Protein AF-A0A6L9ZAZ0-F1 (afdb_monomer)

Radius of gyration: 17.88 Å; Cα contacts (8 Å, |Δi|>4): 20; chains: 1; bounding box: 47×26×37 Å

Sequence (57 aa):
MGTTTVLRIGDRVISAEEIVPLLAGYQLLPPLIREIIIDEAVATASCTPEEKAQAYQ

Secondary structure (DSSP, 8-state):
------EEETTEEE-HHHHHHHHHHTT-HHHHHHHHHHHHHHTT----HHHHHHHT-

Solvent-accessible surface area (backbone atoms only — not comparable to full-atom values): 3653 Å² total; per-residue (Å²): 135,84,80,81,71,62,51,72,60,89,93,44,76,38,46,70,83,47,45,61,62,51,32,50,76,69,63,45,45,68,61,53,54,49,51,53,52,49,53,62,61,50,70,76,62,79,81,53,74,66,61,54,57,62,75,76,113

Mean predicted aligned error: 7.45 Å

Structure (mmCIF, N/CA/C/O backbone):
data_AF-A0A6L9ZAZ0-F1
#
_entry.id   AF-A0A6L9ZAZ0-F1
#
loop_
_atom_site.group_PDB
_atom_site.id
_atom_site.type_symbol
_atom_site.label_atom_id
_atom_site.label_alt_id
_atom_site.label_comp_id
_atom_site.label_asym_id
_atom_site.label_entity_id
_atom_site.label_seq_id
_atom_site.pdbx_PDB_ins_code
_atom_site.Cartn_x
_atom_site.Cartn_y
_atom_site.Cartn_z
_atom_site.occupancy
_atom_site.B_iso_or_equiv
_atom_site.auth_seq_id
_atom_site.auth_comp_id
_atom_site.auth_asym_id
_atom_site.auth_atom_id
_atom_site.pdbx_PDB_model_num
ATOM 1 N N . MET A 1 1 ? 19.785 -15.726 7.820 1.00 38.34 1 MET A N 1
ATOM 2 C CA . MET A 1 1 ? 19.133 -15.911 6.508 1.00 38.34 1 MET A CA 1
ATOM 3 C C . MET A 1 1 ? 17.972 -14.927 6.460 1.00 38.34 1 MET A C 1
ATOM 5 O O . MET A 1 1 ? 16.939 -15.214 7.045 1.00 38.34 1 MET A O 1
ATOM 9 N N . GLY A 1 2 ? 18.189 -13.715 5.940 1.00 55.38 2 GLY A N 1
ATOM 10 C CA . GLY A 1 2 ? 17.137 -12.694 5.872 1.00 55.38 2 GLY A CA 1
ATOM 11 C C . GLY A 1 2 ? 16.177 -13.015 4.731 1.00 55.38 2 GLY A C 1
ATOM 12 O O . GLY A 1 2 ? 16.625 -13.325 3.631 1.00 55.38 2 GLY A O 1
ATOM 13 N N . THR A 1 3 ? 14.874 -12.999 4.987 1.00 60.94 3 THR A N 1
ATOM 14 C CA . THR A 1 3 ? 13.860 -13.144 3.941 1.00 60.94 3 THR A CA 1
ATOM 15 C C . THR A 1 3 ? 13.760 -11.826 3.183 1.00 60.94 3 THR A C 1
ATOM 17 O O . THR A 1 3 ? 13.263 -10.846 3.733 1.00 60.94 3 THR A O 1
ATOM 20 N N . THR A 1 4 ? 14.248 -11.775 1.944 1.00 70.25 4 THR A N 1
ATOM 21 C CA . THR A 1 4 ? 14.017 -10.620 1.070 1.00 70.25 4 THR A CA 1
ATOM 22 C C . THR A 1 4 ? 12.520 -10.512 0.800 1.00 70.25 4 THR A C 1
ATOM 24 O O . THR A 1 4 ? 11.935 -11.387 0.161 1.00 70.25 4 THR A O 1
ATOM 27 N N . THR A 1 5 ? 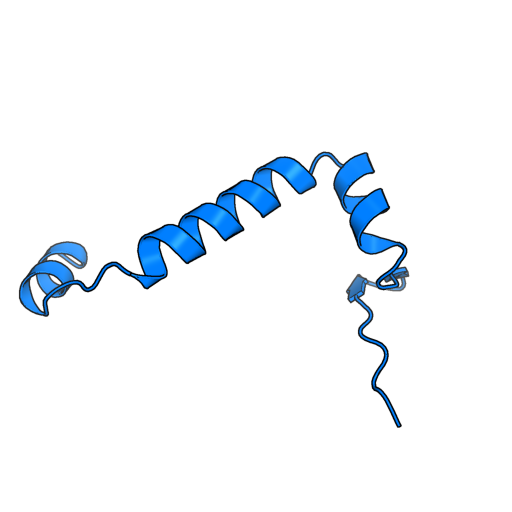11.886 -9.463 1.321 1.00 75.00 5 THR A N 1
ATOM 28 C CA . THR A 1 5 ? 10.463 -9.205 1.101 1.00 75.00 5 THR A CA 1
ATOM 29 C C . THR A 1 5 ? 10.261 -8.754 -0.342 1.00 75.00 5 THR A C 1
ATOM 31 O O . THR A 1 5 ? 10.781 -7.719 -0.752 1.00 75.00 5 THR A O 1
ATOM 34 N N . VAL A 1 6 ? 9.518 -9.545 -1.114 1.00 87.31 6 VAL A N 1
ATOM 35 C CA . VAL A 1 6 ? 9.179 -9.260 -2.514 1.00 87.31 6 VAL A CA 1
ATOM 36 C C . VAL A 1 6 ? 7.670 -9.318 -2.703 1.00 87.31 6 VAL A C 1
ATOM 38 O O . VAL A 1 6 ? 6.988 -10.126 -2.069 1.00 87.31 6 VAL A O 1
ATOM 41 N N . LEU A 1 7 ? 7.147 -8.483 -3.600 1.00 89.75 7 LEU A N 1
ATOM 42 C CA . LEU A 1 7 ? 5.745 -8.514 -4.000 1.00 89.75 7 LEU A CA 1
ATOM 43 C C . LEU A 1 7 ? 5.619 -9.274 -5.323 1.00 89.75 7 LEU A C 1
ATOM 45 O O . LEU A 1 7 ? 6.196 -8.867 -6.328 1.00 89.75 7 LEU A O 1
ATOM 49 N N . ARG A 1 8 ? 4.859 -10.376 -5.344 1.00 89.69 8 ARG A N 1
ATOM 50 C CA . ARG A 1 8 ? 4.551 -11.114 -6.579 1.00 89.69 8 ARG A CA 1
ATOM 51 C C . ARG A 1 8 ? 3.133 -10.801 -7.047 1.00 89.69 8 ARG A C 1
ATOM 53 O O . ARG A 1 8 ? 2.182 -11.030 -6.305 1.00 89.69 8 ARG A O 1
ATOM 60 N N . ILE A 1 9 ? 2.998 -10.334 -8.285 1.00 89.88 9 ILE A N 1
ATOM 61 C CA . ILE A 1 9 ? 1.718 -10.066 -8.949 1.00 89.88 9 ILE A CA 1
ATOM 62 C C . ILE A 1 9 ? 1.703 -10.849 -10.264 1.00 89.88 9 ILE A C 1
ATOM 64 O O . ILE A 1 9 ? 2.443 -10.520 -11.192 1.00 8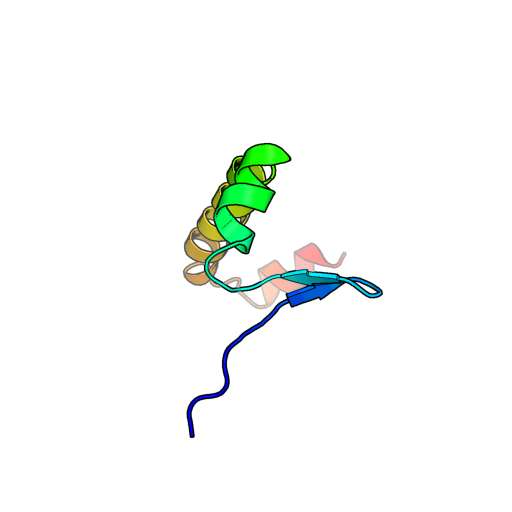9.88 9 ILE A O 1
ATOM 68 N N . GLY A 1 10 ? 0.884 -11.902 -10.337 1.00 89.62 10 GLY A N 1
ATOM 69 C CA . GLY A 1 10 ? 0.946 -12.866 -11.441 1.00 89.62 10 GLY A CA 1
ATOM 70 C C . GLY A 1 10 ? 2.350 -13.467 -11.559 1.00 89.62 10 GLY A C 1
ATOM 71 O O . GLY A 1 10 ? 2.911 -13.928 -10.563 1.00 89.62 10 GLY A O 1
ATOM 72 N N . ASP A 1 11 ? 2.931 -13.390 -12.756 1.00 92.69 11 ASP A N 1
ATOM 73 C CA . ASP A 1 11 ? 4.293 -13.861 -13.050 1.00 92.69 11 ASP A CA 1
ATOM 74 C C . ASP A 1 11 ? 5.385 -12.822 -12.755 1.00 92.69 11 ASP A C 1
ATOM 76 O O . ASP A 1 11 ? 6.577 -13.098 -12.900 1.00 92.69 11 ASP A O 1
ATOM 80 N N . ARG A 1 12 ? 5.009 -11.607 -12.338 1.00 92.19 12 ARG A N 1
ATOM 81 C CA . ARG A 1 12 ? 5.961 -10.532 -12.061 1.00 92.19 12 ARG A CA 1
ATOM 82 C C . ARG A 1 12 ? 6.359 -10.532 -10.591 1.00 92.19 12 ARG A C 1
ATOM 84 O O . ARG A 1 12 ? 5.505 -10.498 -9.707 1.00 92.19 12 ARG A O 1
ATOM 91 N N . VAL A 1 13 ? 7.663 -10.503 -10.340 1.00 93.25 13 VAL A N 1
ATOM 92 C CA . VAL A 1 13 ? 8.250 -10.246 -9.020 1.00 93.25 13 VAL A CA 1
ATOM 93 C C . VAL A 1 13 ? 8.710 -8.792 -8.988 1.00 93.25 13 VAL A C 1
ATOM 95 O O . VAL A 1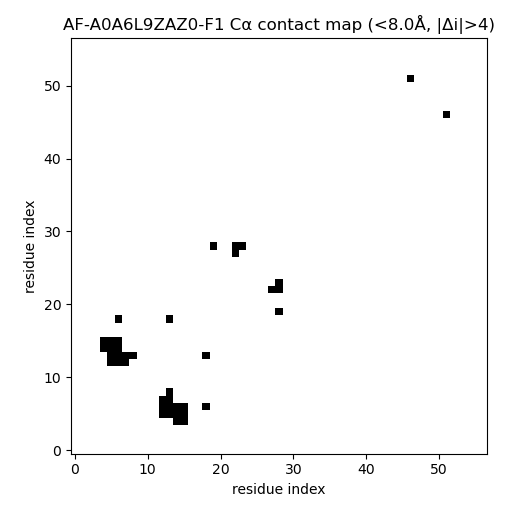 13 ? 9.350 -8.338 -9.930 1.00 93.25 13 VAL A O 1
ATOM 98 N N . ILE A 1 14 ? 8.334 -8.064 -7.940 1.00 93.81 14 ILE A N 1
ATOM 99 C CA . ILE A 1 14 ? 8.695 -6.666 -7.704 1.00 93.81 14 ILE A CA 1
ATOM 100 C C . ILE A 1 14 ? 9.509 -6.629 -6.413 1.00 93.81 14 ILE A C 1
ATOM 102 O O . ILE A 1 14 ? 9.035 -7.078 -5.361 1.00 93.81 14 ILE A O 1
ATOM 106 N N . SER A 1 15 ? 10.737 -6.129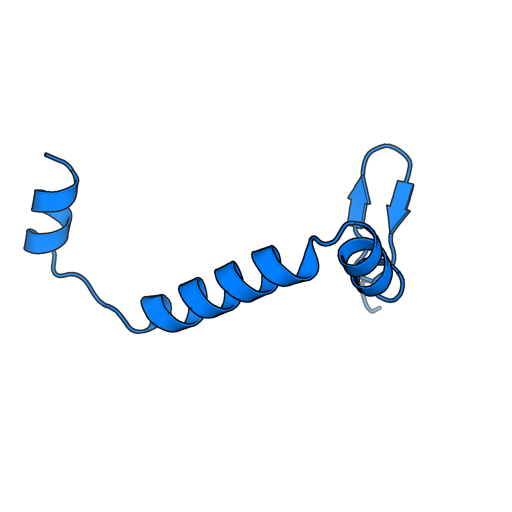 -6.498 1.00 92.25 15 SER A N 1
ATOM 107 C CA . SER A 1 15 ? 11.616 -5.989 -5.342 1.00 92.25 15 SER A CA 1
ATOM 108 C C . SER A 1 15 ? 11.231 -4.798 -4.454 1.00 92.25 15 SER A C 1
ATOM 110 O O . SER A 1 15 ? 10.429 -3.934 -4.825 1.00 92.25 15 SER A O 1
ATOM 112 N N . ALA A 1 16 ? 11.832 -4.735 -3.265 1.00 90.25 16 ALA A N 1
ATOM 113 C CA . ALA A 1 16 ? 11.674 -3.599 -2.362 1.00 90.25 16 ALA A CA 1
ATOM 114 C C . ALA A 1 16 ? 12.229 -2.292 -2.960 1.00 90.25 16 ALA A C 1
ATOM 116 O O . ALA A 1 16 ? 11.697 -1.219 -2.686 1.00 90.25 16 ALA A O 1
ATOM 117 N N . GLU A 1 17 ? 13.264 -2.367 -3.801 1.00 90.81 17 GLU A N 1
ATOM 118 C CA . GLU A 1 17 ? 13.815 -1.191 -4.481 1.00 90.81 17 GLU A CA 1
ATOM 119 C C . GLU A 1 17 ? 12.920 -0.728 -5.644 1.00 90.81 17 GLU A C 1
ATOM 121 O O . GLU A 1 17 ? 12.886 0.457 -5.973 1.00 90.81 17 GLU A O 1
ATOM 126 N N . GLU A 1 18 ? 12.168 -1.648 -6.256 1.00 92.94 18 GLU A N 1
ATOM 127 C CA . GLU A 1 18 ? 11.320 -1.378 -7.421 1.00 92.94 18 GLU A CA 1
ATOM 128 C C . GLU A 1 18 ? 9.914 -0.886 -7.061 1.00 92.94 18 GLU A C 1
ATOM 130 O O . GLU A 1 18 ? 9.292 -0.166 -7.849 1.00 92.94 18 GLU A O 1
ATOM 135 N N . ILE A 1 19 ? 9.387 -1.265 -5.892 1.00 92.19 19 ILE A N 1
ATOM 136 C CA . ILE A 1 19 ? 7.983 -1.003 -5.554 1.00 92.19 19 ILE A CA 1
ATOM 137 C C . ILE A 1 19 ? 7.675 0.494 -5.439 1.00 92.19 19 ILE A C 1
ATOM 139 O O . ILE A 1 19 ? 6.661 0.947 -5.968 1.00 92.19 19 ILE A O 1
ATOM 143 N N . VAL A 1 20 ? 8.550 1.286 -4.813 1.00 93.25 20 VAL A N 1
ATOM 144 C CA . VAL A 1 20 ? 8.307 2.725 -4.612 1.00 93.25 20 VAL A CA 1
ATOM 145 C C . VAL A 1 20 ? 8.303 3.492 -5.945 1.00 93.25 20 VAL A C 1
ATOM 147 O O . VAL A 1 20 ? 7.322 4.195 -6.205 1.00 93.25 20 VAL A O 1
ATOM 150 N N . PRO A 1 21 ? 9.305 3.335 -6.839 1.00 95.06 21 PRO A N 1
ATOM 151 C CA . PRO A 1 21 ? 9.249 3.919 -8.180 1.00 95.06 21 PRO A CA 1
ATOM 152 C C . PRO A 1 21 ? 8.022 3.480 -8.985 1.00 95.06 21 PRO A C 1
ATOM 154 O O . PRO A 1 21 ? 7.431 4.291 -9.697 1.00 95.06 21 PRO A O 1
ATOM 157 N N . LEU A 1 22 ? 7.606 2.215 -8.864 1.00 94.81 22 LEU A N 1
ATOM 158 C CA . LEU A 1 22 ? 6.446 1.694 -9.584 1.00 94.81 22 LEU A CA 1
ATOM 159 C C . LEU A 1 22 ? 5.140 2.348 -9.111 1.00 94.81 22 LEU A C 1
ATOM 161 O O . LEU A 1 22 ? 4.335 2.788 -9.932 1.00 94.81 22 LEU A O 1
ATOM 165 N N . LEU A 1 23 ? 4.950 2.458 -7.794 1.00 94.88 23 LEU A N 1
ATOM 166 C CA . LEU A 1 23 ? 3.809 3.159 -7.203 1.00 94.88 23 LEU A CA 1
ATOM 167 C C . LEU A 1 23 ? 3.792 4.636 -7.608 1.00 94.88 23 LEU A C 1
ATOM 169 O O . LEU A 1 23 ? 2.723 5.178 -7.884 1.00 94.88 23 LEU A O 1
ATOM 173 N N . ALA A 1 24 ? 4.960 5.283 -7.684 1.00 94.69 24 ALA A N 1
ATOM 174 C CA . ALA A 1 24 ? 5.075 6.657 -8.164 1.00 94.69 24 ALA A CA 1
ATOM 175 C C . ALA A 1 24 ? 4.640 6.774 -9.631 1.00 94.69 24 ALA A C 1
ATOM 177 O O . ALA A 1 24 ? 3.821 7.631 -9.961 1.00 94.69 24 ALA A O 1
ATOM 178 N N . GLY A 1 25 ? 5.137 5.880 -10.493 1.00 96.62 25 GLY A N 1
ATOM 179 C CA . GLY A 1 25 ? 4.818 5.855 -11.921 1.00 96.62 25 GLY A CA 1
ATOM 180 C C . GLY A 1 25 ? 3.326 5.667 -12.206 1.00 96.62 25 GLY A C 1
ATOM 181 O O . GLY A 1 25 ? 2.797 6.269 -13.137 1.00 96.62 25 GLY A O 1
ATOM 182 N N . TYR A 1 26 ? 2.625 4.902 -11.366 1.00 95.75 26 TYR A N 1
ATOM 183 C CA . TYR A 1 26 ? 1.169 4.744 -11.437 1.00 95.75 26 TYR A CA 1
ATOM 184 C C . TYR A 1 26 ? 0.377 5.778 -10.621 1.00 95.75 26 TYR A C 1
ATOM 186 O O . TYR A 1 26 ? -0.845 5.681 -10.556 1.00 95.75 26 TYR A O 1
ATOM 194 N N . GLN A 1 27 ? 1.036 6.766 -10.003 1.00 95.88 27 GLN A N 1
ATOM 195 C CA . GLN A 1 27 ? 0.407 7.771 -9.132 1.00 95.88 27 GLN A CA 1
ATOM 196 C C . GLN A 1 27 ? -0.383 7.157 -7.957 1.00 95.88 27 GLN A C 1
ATOM 198 O O . GLN A 1 27 ? -1.358 7.727 -7.471 1.00 95.88 27 GLN A O 1
ATOM 203 N N . LEU A 1 28 ? 0.066 5.997 -7.472 1.00 95.50 28 LEU A N 1
ATOM 204 C CA . LEU A 1 28 ? -0.510 5.271 -6.337 1.00 95.50 28 LEU A CA 1
ATOM 205 C C . LEU A 1 28 ? 0.137 5.641 -4.995 1.00 95.50 28 LEU A C 1
ATOM 207 O O . LEU A 1 28 ? -0.387 5.278 -3.945 1.00 95.50 28 LEU A O 1
ATOM 211 N N . LEU A 1 29 ? 1.243 6.393 -4.997 1.00 95.44 29 LEU A N 1
ATOM 212 C CA . LEU A 1 29 ? 1.842 6.896 -3.756 1.00 95.44 29 LEU A CA 1
ATOM 213 C C . LEU A 1 29 ? 0.915 7.847 -2.976 1.00 95.44 29 LEU A C 1
ATOM 215 O O . LEU A 1 29 ? 0.751 7.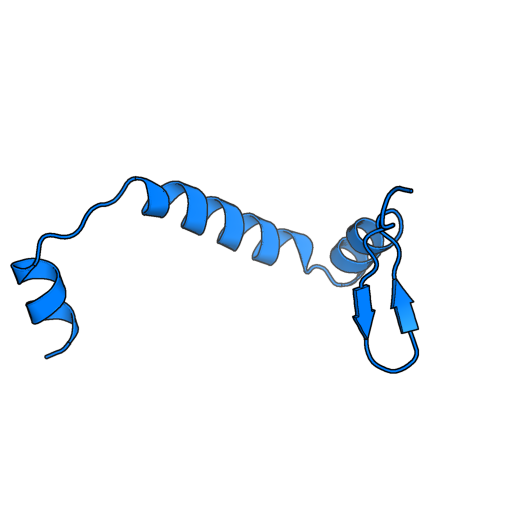623 -1.779 1.00 95.44 29 LEU A O 1
ATOM 219 N N . PRO A 1 30 ? 0.273 8.868 -3.585 1.00 95.00 30 PRO A N 1
ATOM 220 C CA . PRO A 1 30 ? -0.627 9.755 -2.847 1.00 95.00 30 PRO A CA 1
ATOM 221 C C . PRO A 1 30 ? -1.783 9.046 -2.118 1.00 95.00 30 PRO A C 1
ATOM 223 O O . PRO A 1 30 ? -1.981 9.348 -0.940 1.00 95.00 30 PRO A O 1
ATOM 226 N N . PRO A 1 31 ? -2.545 8.117 -2.740 1.00 96.38 31 PRO A N 1
ATOM 227 C CA . PRO A 1 31 ? -3.579 7.392 -2.009 1.00 96.38 31 PRO A CA 1
ATOM 228 C C . PRO A 1 31 ? -2.988 6.487 -0.923 1.00 96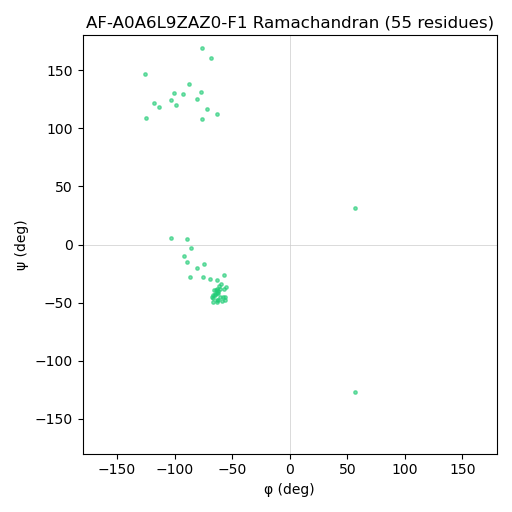.38 31 PRO A C 1
ATOM 230 O O . PRO A 1 31 ? -3.522 6.476 0.177 1.00 96.38 31 PRO A O 1
ATOM 233 N N . LEU A 1 32 ? -1.859 5.810 -1.166 1.00 95.38 32 LEU A N 1
ATOM 234 C CA . LEU A 1 32 ? -1.221 4.971 -0.143 1.00 95.38 32 LEU A CA 1
ATOM 235 C C . LEU A 1 32 ? -0.808 5.777 1.099 1.00 95.38 32 LEU A C 1
ATOM 237 O O . LEU A 1 32 ? -1.072 5.360 2.221 1.00 95.38 32 LEU A O 1
ATOM 241 N N . ILE A 1 33 ? -0.191 6.945 0.905 1.00 95.12 33 ILE A N 1
ATOM 242 C CA . ILE A 1 33 ? 0.212 7.832 2.006 1.00 95.12 33 ILE A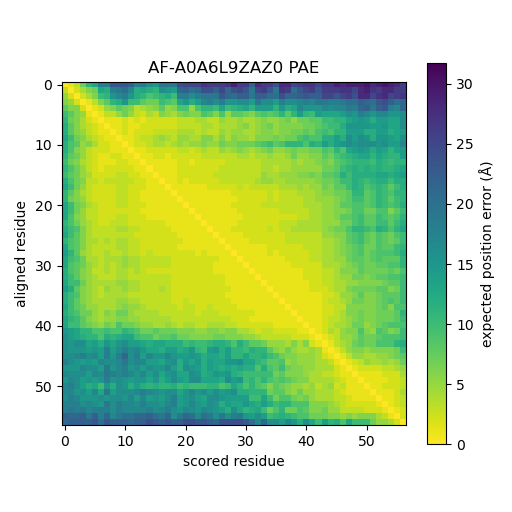 CA 1
ATOM 243 C C . ILE A 1 33 ? -1.009 8.302 2.799 1.00 95.12 33 ILE A C 1
ATOM 245 O O . ILE A 1 33 ? -0.955 8.371 4.024 1.00 95.12 33 ILE A O 1
ATOM 249 N N . ARG A 1 34 ? -2.116 8.617 2.115 1.00 96.44 34 ARG A N 1
ATOM 250 C CA . ARG A 1 34 ? -3.357 9.015 2.782 1.00 96.44 34 ARG A CA 1
ATOM 251 C C . ARG A 1 34 ? -3.858 7.922 3.721 1.00 96.44 34 ARG A C 1
ATOM 253 O O . ARG A 1 34 ? -4.170 8.243 4.861 1.00 96.44 34 ARG A O 1
ATOM 260 N N . GLU A 1 35 ? -3.926 6.678 3.255 1.00 96.31 35 GLU A N 1
ATOM 261 C CA . GLU A 1 35 ? -4.401 5.565 4.086 1.00 96.31 35 GLU A CA 1
ATOM 262 C C . GLU A 1 35 ? -3.496 5.354 5.304 1.00 96.31 35 GLU A C 1
ATOM 264 O O . GLU A 1 35 ? -4.002 5.249 6.413 1.00 96.31 35 GLU A O 1
ATOM 269 N N . ILE A 1 36 ? -2.169 5.430 5.137 1.00 95.44 36 ILE A N 1
ATOM 270 C CA . ILE A 1 36 ? -1.223 5.338 6.263 1.00 95.44 36 ILE A CA 1
ATOM 271 C C . ILE A 1 36 ? -1.504 6.424 7.314 1.00 95.44 36 ILE A C 1
ATOM 273 O O . ILE A 1 36 ? -1.566 6.131 8.503 1.00 95.44 36 ILE A O 1
ATOM 277 N N . ILE A 1 37 ? -1.720 7.672 6.886 1.00 94.88 37 ILE A N 1
ATOM 278 C CA . ILE A 1 37 ? -2.032 8.780 7.803 1.00 94.88 37 ILE A CA 1
ATOM 279 C C . ILE A 1 37 ? -3.370 8.548 8.517 1.00 94.88 37 ILE A C 1
ATOM 281 O O . ILE A 1 37 ? -3.498 8.866 9.699 1.00 94.88 37 ILE A O 1
ATOM 285 N N . ILE A 1 38 ? -4.377 8.022 7.812 1.00 94.00 38 ILE A N 1
ATOM 286 C CA . ILE A 1 38 ? -5.674 7.689 8.410 1.00 94.00 38 ILE A CA 1
ATOM 287 C C . ILE A 1 38 ? -5.490 6.607 9.472 1.00 94.00 38 ILE A C 1
ATOM 289 O O . ILE A 1 38 ? -5.945 6.804 10.597 1.00 94.00 38 ILE A O 1
ATOM 293 N N . ASP A 1 39 ? -4.790 5.520 9.145 1.00 93.38 39 ASP A N 1
ATOM 294 C CA . ASP A 1 39 ? -4.508 4.415 10.064 1.00 93.38 39 ASP A CA 1
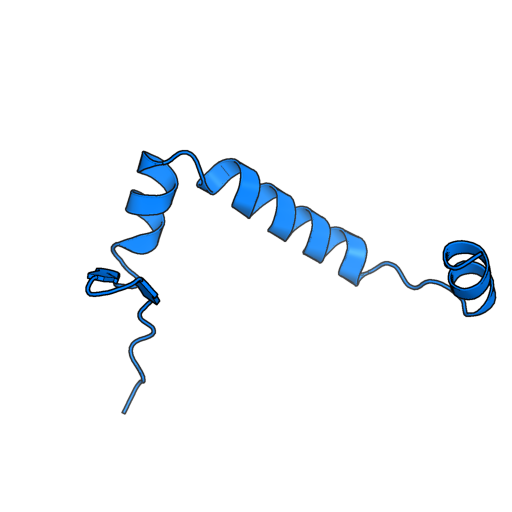ATOM 295 C C . ASP A 1 39 ? -3.796 4.911 11.330 1.00 93.38 39 ASP A C 1
ATOM 297 O O . ASP A 1 39 ? -4.196 4.580 12.447 1.00 93.38 39 ASP A O 1
ATOM 301 N N . GLU A 1 40 ? -2.786 5.769 11.175 1.00 92.62 40 GLU A N 1
ATOM 302 C CA . GLU A 1 40 ? -2.076 6.390 12.296 1.00 92.62 40 GLU A CA 1
ATOM 303 C C . GLU A 1 40 ? -2.990 7.288 13.142 1.00 92.62 40 GLU A C 1
ATOM 305 O O . GLU A 1 40 ? -2.939 7.246 14.375 1.00 92.62 40 GLU A O 1
ATOM 310 N N . ALA A 1 41 ? -3.855 8.081 12.504 1.00 90.38 41 ALA A N 1
ATOM 311 C CA . ALA A 1 41 ? -4.775 8.971 13.203 1.00 90.38 41 ALA A CA 1
ATOM 312 C C . ALA A 1 41 ? -5.827 8.190 14.009 1.00 90.38 41 ALA A C 1
ATOM 314 O O . ALA A 1 41 ? -6.096 8.527 15.167 1.00 90.38 41 ALA A O 1
ATOM 315 N N . VAL A 1 42 ? -6.398 7.127 13.433 1.00 88.25 42 VAL A N 1
ATOM 316 C CA . VAL A 1 42 ? -7.439 6.318 14.088 1.00 88.25 42 VAL A CA 1
ATOM 317 C C . VAL A 1 42 ? -6.878 5.311 15.087 1.00 88.25 42 VAL A C 1
ATOM 319 O O . VAL A 1 42 ? -7.607 4.920 15.993 1.00 88.25 42 VAL A O 1
ATOM 322 N N . ALA A 1 43 ? -5.596 4.935 15.007 1.00 88.62 43 ALA A N 1
ATOM 323 C CA . ALA A 1 43 ? -4.962 4.043 15.984 1.00 88.62 43 ALA A CA 1
ATOM 324 C C . ALA A 1 43 ? -5.051 4.570 17.429 1.00 88.62 43 ALA A C 1
ATOM 326 O O . ALA A 1 43 ? -5.026 3.794 18.384 1.00 88.62 43 ALA A O 1
ATOM 327 N N . THR A 1 44 ? -5.166 5.891 17.595 1.00 80.81 44 THR A N 1
ATOM 328 C CA . THR A 1 44 ? -5.319 6.547 18.903 1.00 80.81 44 THR A CA 1
ATOM 329 C C . THR A 1 44 ? -6.776 6.699 19.346 1.00 80.81 44 THR A C 1
ATOM 331 O O . THR A 1 44 ? -7.042 6.950 20.523 1.00 80.81 44 THR A O 1
ATOM 334 N N . ALA A 1 45 ? -7.731 6.523 18.431 1.00 79.44 45 ALA A N 1
ATOM 335 C CA . ALA A 1 45 ? -9.150 6.615 18.724 1.00 79.44 45 ALA A CA 1
ATOM 336 C C . ALA A 1 45 ? -9.647 5.302 19.348 1.00 79.44 45 ALA A C 1
ATOM 338 O O . ALA A 1 45 ? -9.498 4.219 18.787 1.00 79.44 45 ALA A O 1
ATOM 339 N N . SER A 1 46 ? -10.267 5.393 20.523 1.00 80.38 46 SER A N 1
ATOM 340 C CA . SER A 1 46 ? -10.947 4.267 21.168 1.00 80.38 46 SER A CA 1
ATOM 341 C C . SER A 1 46 ? -12.441 4.547 21.209 1.00 80.38 46 SER A C 1
ATOM 343 O O . SER A 1 46 ? -12.849 5.511 21.845 1.00 80.38 46 SER A O 1
ATOM 345 N N . CYS A 1 47 ? -13.251 3.707 20.562 1.00 81.81 47 CYS A N 1
ATOM 346 C CA . CYS A 1 47 ? -14.709 3.801 20.670 1.00 81.81 47 CYS A CA 1
ATOM 347 C C . CYS A 1 47 ? -15.211 2.991 21.869 1.00 81.81 47 CYS A C 1
ATOM 349 O O . CYS A 1 47 ? -14.779 1.843 22.067 1.00 81.81 47 CYS A O 1
ATOM 351 N N . THR A 1 48 ? -16.161 3.544 22.621 1.00 87.62 48 THR A N 1
ATOM 352 C CA . THR A 1 48 ? -16.841 2.812 23.694 1.00 87.62 48 THR A CA 1
ATOM 353 C C . THR A 1 48 ? -17.731 1.699 23.116 1.00 87.62 48 THR A C 1
ATOM 355 O O . THR A 1 48 ? -18.068 1.709 21.924 1.00 87.62 48 THR A O 1
ATOM 358 N N . PRO A 1 49 ? -18.113 0.690 23.920 1.00 83.75 49 PRO A N 1
ATOM 359 C CA . PRO A 1 49 ? -19.042 -0.350 23.479 1.00 83.75 49 PRO A CA 1
ATOM 360 C C . PRO A 1 49 ? -20.374 0.207 22.954 1.00 83.75 49 PRO A C 1
ATOM 362 O O . PRO A 1 49 ? -20.915 -0.323 21.985 1.00 83.75 49 PRO A O 1
ATOM 365 N N . GLU A 1 50 ? -20.878 1.286 23.556 1.00 86.94 50 GLU A N 1
ATOM 366 C CA . GLU A 1 50 ? -22.128 1.947 23.172 1.00 86.94 50 GLU A CA 1
ATOM 367 C C . GLU A 1 50 ? -22.012 2.617 21.798 1.00 86.94 50 GLU A C 1
ATOM 369 O O . GLU A 1 50 ? -22.881 2.426 20.947 1.00 86.94 50 GLU A O 1
ATOM 374 N N . GLU A 1 51 ? -20.911 3.333 21.546 1.00 87.75 51 GLU A N 1
ATOM 375 C CA . GLU A 1 51 ? -20.635 3.973 20.252 1.00 87.75 51 GLU A CA 1
ATOM 376 C C . GLU A 1 51 ? -20.497 2.936 19.130 1.00 87.75 51 GLU A C 1
ATOM 378 O O . GLU A 1 51 ? -20.999 3.129 18.022 1.00 87.75 51 GLU A O 1
ATOM 383 N N . LYS A 1 52 ? -19.871 1.787 19.420 1.00 85.94 52 LYS A N 1
ATOM 384 C CA . LYS A 1 52 ? -19.796 0.671 18.465 1.00 85.94 52 LYS A 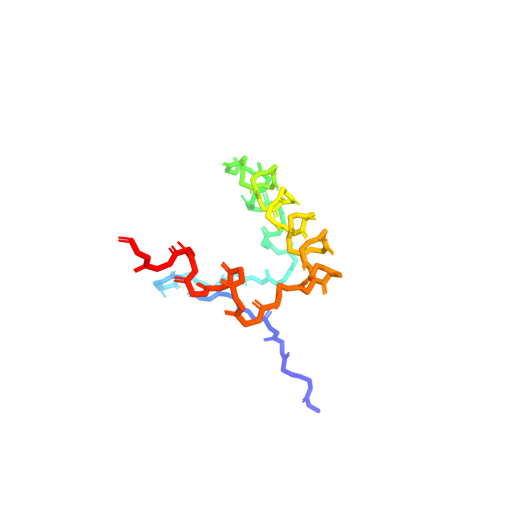CA 1
ATOM 385 C C . LYS A 1 52 ? -21.175 0.089 18.181 1.00 85.94 52 LYS A C 1
ATOM 387 O O . LYS A 1 52 ? -21.481 -0.170 17.024 1.00 85.94 52 LYS A O 1
ATOM 392 N N . ALA A 1 53 ? -22.005 -0.110 19.207 1.00 86.00 53 ALA A N 1
ATOM 393 C CA . ALA A 1 53 ? -23.351 -0.652 19.037 1.00 86.00 53 ALA A CA 1
ATOM 394 C C . ALA A 1 53 ? -24.238 0.251 18.162 1.00 86.00 53 ALA A C 1
ATOM 396 O O . ALA A 1 53 ? -25.015 -0.266 17.365 1.00 86.00 53 ALA A O 1
ATOM 397 N N . GLN A 1 54 ? -24.083 1.576 18.259 1.00 88.06 54 GLN A N 1
ATOM 398 C CA . GLN A 1 54 ? -24.793 2.537 17.407 1.00 88.06 54 GLN A CA 1
ATOM 399 C C . GLN A 1 54 ? -24.339 2.508 15.939 1.00 88.06 54 GLN A C 1
ATOM 401 O O . GLN A 1 54 ? -25.147 2.781 15.060 1.00 88.06 54 GLN A O 1
ATOM 406 N N . ALA A 1 55 ? -23.081 2.159 15.652 1.00 84.69 55 ALA A N 1
ATOM 407 C CA . ALA A 1 55 ? -22.554 2.125 14.284 1.00 84.69 55 ALA A CA 1
ATOM 408 C C . ALA A 1 55 ? -23.050 0.930 13.436 1.00 84.69 55 ALA A C 1
ATOM 410 O O . ALA A 1 55 ? -22.914 0.963 12.215 1.00 84.69 55 ALA A O 1
ATOM 411 N N . TYR A 1 56 ? -23.593 -0.121 14.065 1.00 74.31 56 TYR A N 1
ATOM 412 C CA . TYR A 1 56 ? -24.093 -1.335 13.393 1.00 74.31 56 TYR A CA 1
ATOM 413 C C . TYR A 1 56 ? -25.631 -1.409 13.281 1.00 74.31 56 TYR A C 1
ATOM 415 O O . TYR A 1 56 ? -26.146 -2.449 12.863 1.00 74.31 56 TYR A O 1
ATOM 423 N N . GLN A 1 57 ? -26.359 -0.359 13.684 1.00 63.56 57 GLN A N 1
ATOM 424 C CA . GLN A 1 57 ? -27.819 -0.247 13.514 1.00 63.56 57 GLN A CA 1
ATOM 425 C C . GLN A 1 57 ? -28.188 0.316 12.142 1.00 63.56 57 GLN A C 1
ATOM 427 O O . GLN A 1 57 ? -29.230 -0.130 11.611 1.00 63.56 57 GLN A O 1
#

Foldseek 3Di:
DDDQDWDDDPPDIAGPVRPVVVCVVVVNVVVVVVVVVVCVVCVPDDDDPVRVVVVVD

pLDDT: mean 87.57, std 11.12, range [38.34, 96.62]